Protein AF-A0A1H3Z9E3-F1 (afdb_monomer)

Sequence (62 aa):
MVDLLAVRRARQQGIAVLGVYCGKPKDLAAEQKIYGSQFIYTRDKRRFADVVSVYLKRVIAD

Radius of gyration: 12.12 Å; Cα contacts (8 Å, |Δi|>4): 50; chains: 1; bounding box: 23×28×30 Å

Mean predicted aligned error: 3.57 Å

Solvent-accessible surface area (backbone atoms only — not comparable to full-atom values): 3829 Å² total; per-residue (Å²): 133,90,55,46,65,61,50,50,52,41,46,76,72,72,44,88,70,76,39,79,45,66,74,63,72,89,52,43,66,62,52,41,66,40,42,46,89,42,51,46,80,42,89,54,76,81,50,51,63,59,54,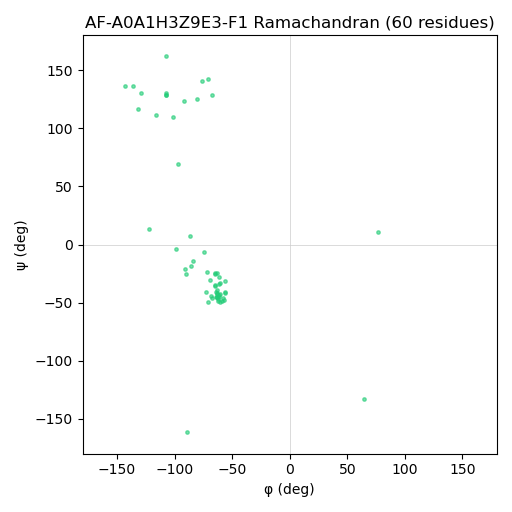52,51,54,50,48,53,53,68,72,73,106

Structure (mmCIF, N/CA/C/O backbone):
data_AF-A0A1H3Z9E3-F1
#
_entry.id   AF-A0A1H3Z9E3-F1
#
loop_
_atom_site.group_PDB
_atom_site.id
_atom_site.type_symbol
_atom_site.label_atom_id
_atom_site.label_alt_id
_atom_site.label_comp_id
_atom_site.label_asym_id
_atom_site.label_entity_id
_atom_site.label_seq_id
_atom_site.pdbx_PDB_ins_code
_atom_site.Cartn_x
_atom_site.Cartn_y
_atom_site.Cartn_z
_atom_site.occupancy
_atom_site.B_iso_or_equiv
_atom_site.auth_seq_id
_atom_site.auth_comp_id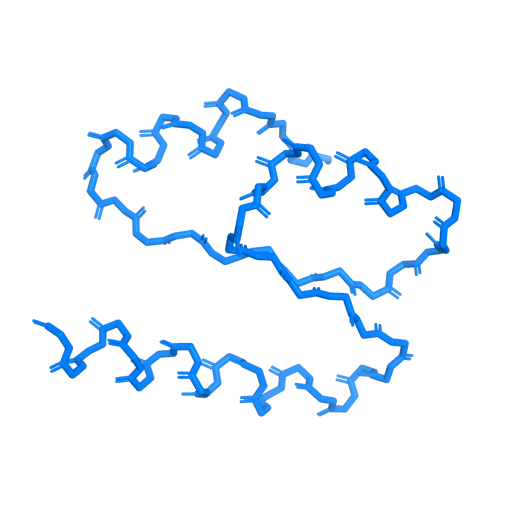
_atom_site.auth_asym_id
_atom_site.auth_atom_id
_atom_site.pdbx_PDB_model_num
ATOM 1 N N . M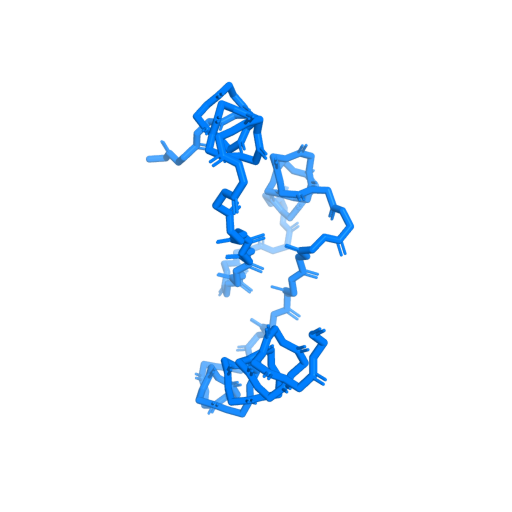ET A 1 1 ? -6.513 3.871 -13.964 1.00 58.59 1 MET A N 1
ATOM 2 C CA . MET A 1 1 ? -5.405 4.469 -13.193 1.00 58.59 1 MET A CA 1
ATOM 3 C C . MET A 1 1 ? -6.025 5.072 -11.948 1.00 58.59 1 MET A C 1
ATOM 5 O O . MET A 1 1 ? -6.978 5.823 -12.100 1.00 58.59 1 MET A O 1
ATOM 9 N N . VAL A 1 2 ? -5.594 4.664 -10.753 1.00 77.75 2 VAL A N 1
ATOM 10 C CA . VAL A 1 2 ? -6.056 5.284 -9.498 1.00 77.75 2 VAL A CA 1
ATOM 11 C C . VAL A 1 2 ? -5.330 6.619 -9.348 1.00 77.75 2 VAL A C 1
ATOM 13 O O . VAL A 1 2 ? -4.156 6.704 -9.692 1.00 77.75 2 VAL A O 1
ATOM 16 N N . ASP A 1 3 ? -6.008 7.661 -8.873 1.00 89.25 3 ASP A N 1
ATOM 17 C CA . ASP A 1 3 ? -5.389 8.966 -8.641 1.00 89.25 3 ASP A CA 1
ATOM 18 C C . ASP A 1 3 ? -5.207 9.270 -7.144 1.00 89.25 3 ASP A C 1
ATOM 20 O O . ASP A 1 3 ? -5.816 8.664 -6.257 1.00 89.25 3 ASP A O 1
ATOM 24 N N . LEU A 1 4 ? -4.331 10.238 -6.864 1.00 91.75 4 LEU A N 1
ATOM 25 C CA . LEU A 1 4 ? -3.993 10.676 -5.511 1.00 91.75 4 LEU A CA 1
ATOM 26 C C . LEU A 1 4 ? -5.210 11.216 -4.739 1.00 91.75 4 LEU A C 1
ATOM 28 O O . LEU A 1 4 ? -5.269 11.078 -3.517 1.00 91.75 4 LEU A O 1
ATOM 32 N N . LEU A 1 5 ? -6.163 11.859 -5.420 1.00 94.38 5 LEU A N 1
ATOM 33 C CA . LEU A 1 5 ? -7.309 12.489 -4.770 1.00 94.38 5 LEU A CA 1
ATOM 34 C C . LEU A 1 5 ? -8.296 11.434 -4.267 1.00 94.38 5 LEU A C 1
ATOM 36 O O . LEU A 1 5 ? -8.785 11.554 -3.144 1.00 94.38 5 LEU A O 1
ATOM 40 N N . ALA A 1 6 ? -8.532 10.381 -5.049 1.00 93.81 6 ALA A N 1
ATOM 41 C CA . ALA A 1 6 ? -9.357 9.245 -4.662 1.00 93.81 6 ALA A CA 1
ATOM 42 C C . ALA A 1 6 ? -8.808 8.557 -3.402 1.00 93.81 6 ALA A C 1
ATOM 44 O O . ALA A 1 6 ? -9.541 8.371 -2.429 1.00 93.81 6 ALA A O 1
ATOM 45 N N . VAL A 1 7 ? -7.501 8.263 -3.371 1.00 94.75 7 VAL A N 1
ATOM 46 C CA . VAL A 1 7 ? -6.850 7.639 -2.204 1.00 94.75 7 VAL A CA 1
ATOM 47 C C . VAL A 1 7 ? -6.916 8.543 -0.973 1.00 94.75 7 VAL A C 1
ATOM 49 O O . VAL A 1 7 ? -7.206 8.074 0.128 1.00 94.75 7 VAL A O 1
ATOM 52 N N . ARG A 1 8 ? -6.688 9.851 -1.141 1.00 94.12 8 ARG A N 1
ATOM 53 C CA . ARG A 1 8 ? -6.784 10.818 -0.038 1.00 94.12 8 ARG A CA 1
ATOM 54 C C . ARG A 1 8 ? -8.195 10.902 0.537 1.00 94.12 8 ARG A C 1
ATOM 56 O O . ARG A 1 8 ? -8.335 10.870 1.755 1.00 94.12 8 ARG A O 1
ATOM 63 N N . ARG A 1 9 ? -9.220 10.974 -0.316 1.00 95.62 9 ARG A N 1
ATOM 64 C CA . ARG A 1 9 ? -10.625 11.030 0.116 1.00 95.62 9 ARG A CA 1
ATOM 65 C C . ARG A 1 9 ? -11.030 9.779 0.889 1.00 95.62 9 ARG A C 1
ATOM 67 O O . ARG A 1 9 ? -11.606 9.910 1.961 1.00 95.62 9 ARG A O 1
ATOM 74 N N . ALA A 1 10 ? -10.666 8.593 0.400 1.00 94.88 10 ALA A N 1
ATOM 75 C CA . ALA A 1 10 ? -10.946 7.341 1.101 1.00 94.88 10 ALA A CA 1
ATOM 76 C C . ALA A 1 10 ? -10.329 7.337 2.512 1.00 94.88 10 ALA A C 1
ATOM 78 O O . ALA A 1 10 ? -11.015 7.065 3.495 1.00 94.88 10 ALA A O 1
ATOM 79 N N . ARG A 1 11 ? -9.062 7.749 2.641 1.00 93.38 11 ARG A N 1
ATOM 80 C CA . ARG A 1 11 ? -8.401 7.853 3.953 1.00 93.38 11 ARG A CA 1
ATOM 81 C C . ARG A 1 11 ? -9.059 8.874 4.877 1.00 93.38 11 ARG A C 1
ATOM 83 O O . ARG A 1 11 ? -9.194 8.609 6.064 1.00 93.38 11 ARG A O 1
ATOM 90 N N . GLN A 1 12 ? -9.491 10.019 4.346 1.00 95.44 12 GLN A N 1
ATOM 91 C CA . GLN A 1 12 ? -10.231 11.026 5.118 1.00 95.44 12 GLN A CA 1
ATOM 92 C C . GLN A 1 12 ? -11.582 10.507 5.634 1.00 95.44 12 GLN A C 1
ATOM 94 O O . GLN A 1 12 ? -12.072 11.006 6.640 1.00 95.44 12 GLN A O 1
ATOM 99 N N . GLN A 1 13 ? -12.161 9.498 4.982 1.00 96.94 13 GLN A N 1
ATOM 100 C CA . GLN A 1 13 ? -13.382 8.812 5.416 1.00 96.94 13 GLN A CA 1
ATOM 101 C C . GLN A 1 13 ? -13.112 7.656 6.397 1.00 96.94 13 GLN A C 1
ATOM 103 O O . GLN A 1 13 ? -14.025 6.902 6.713 1.00 96.94 13 GLN A O 1
ATOM 108 N N . GLY A 1 14 ? -11.869 7.483 6.861 1.00 93.50 14 GLY A N 1
ATOM 109 C CA . GLY A 1 14 ? -11.485 6.377 7.741 1.00 93.50 14 GLY A CA 1
ATOM 110 C C . GLY A 1 14 ? -11.319 5.034 7.022 1.00 93.50 14 GLY A C 1
ATOM 111 O O . GLY A 1 14 ? -11.173 4.006 7.675 1.00 93.50 14 GLY A O 1
ATOM 112 N N . ILE A 1 15 ? -11.320 5.016 5.685 1.00 93.19 15 ILE A N 1
ATOM 113 C CA . ILE A 1 15 ? -11.143 3.786 4.909 1.00 93.19 15 ILE A CA 1
ATOM 114 C C . ILE A 1 15 ? -9.650 3.450 4.839 1.00 93.19 15 ILE A C 1
ATOM 116 O O . ILE A 1 15 ? -8.827 4.256 4.389 1.00 93.19 15 ILE A O 1
ATOM 120 N N . ALA A 1 16 ? -9.302 2.232 5.247 1.00 92.50 16 ALA A N 1
ATOM 121 C CA . ALA A 1 16 ? -7.961 1.684 5.103 1.00 92.50 16 ALA A CA 1
ATOM 122 C C . ALA A 1 16 ? -7.630 1.449 3.615 1.00 92.50 16 ALA A C 1
ATOM 124 O O . ALA A 1 16 ? -8.401 0.824 2.886 1.00 92.50 16 ALA A O 1
ATOM 125 N N . VAL A 1 17 ? -6.482 1.955 3.146 1.00 93.56 17 VAL A N 1
ATOM 126 C CA . VAL A 1 17 ? -6.064 1.852 1.735 1.00 93.56 17 VAL A CA 1
ATOM 127 C C . VAL A 1 17 ? -4.622 1.366 1.632 1.00 93.56 17 VAL A C 1
ATOM 129 O O . VAL A 1 17 ? -3.696 2.100 1.996 1.00 93.56 17 VAL A O 1
ATOM 132 N N . LEU A 1 18 ? -4.448 0.185 1.032 1.00 94.12 18 LEU A N 1
ATOM 133 C CA . LEU A 1 18 ? -3.165 -0.402 0.649 1.00 94.12 18 LEU A CA 1
ATOM 134 C C . LEU A 1 18 ? -2.983 -0.358 -0.873 1.00 94.12 18 LEU A C 1
ATOM 136 O O . LEU A 1 18 ? -3.825 -0.856 -1.618 1.00 94.12 18 LEU A O 1
ATOM 140 N N . GLY A 1 19 ? -1.850 0.170 -1.333 1.00 93.56 19 GLY A N 1
ATOM 141 C CA . GLY A 1 19 ? -1.412 -0.005 -2.718 1.00 93.56 19 GLY A CA 1
ATOM 142 C C . GLY A 1 19 ? -0.508 -1.225 -2.866 1.00 93.56 19 GLY A C 1
ATOM 143 O O . GLY A 1 19 ? 0.527 -1.288 -2.207 1.00 93.56 19 GLY A O 1
ATOM 144 N N . VAL A 1 20 ? -0.857 -2.168 -3.745 1.00 93.44 20 VAL A N 1
ATOM 145 C CA . VAL A 1 20 ? 0.032 -3.275 -4.139 1.00 93.44 20 VAL A CA 1
ATOM 146 C C . VAL A 1 20 ? 0.344 -3.147 -5.621 1.00 93.44 20 VAL A C 1
ATOM 148 O O . VAL A 1 20 ? -0.531 -3.320 -6.468 1.00 93.44 20 VAL A O 1
ATOM 151 N N . TYR A 1 21 ? 1.595 -2.837 -5.938 1.00 92.12 21 TYR A N 1
ATOM 152 C CA . TYR A 1 21 ? 2.047 -2.638 -7.305 1.00 92.12 21 TYR A CA 1
ATOM 153 C C . TYR A 1 21 ? 2.917 -3.804 -7.771 1.00 92.12 21 TYR A C 1
ATOM 155 O O . TYR A 1 21 ? 3.880 -4.183 -7.105 1.00 92.12 21 TYR A O 1
ATOM 163 N N . CYS A 1 22 ? 2.588 -4.343 -8.947 1.00 91.12 22 CYS A N 1
ATOM 164 C CA . CYS A 1 22 ? 3.329 -5.429 -9.598 1.00 91.12 22 CYS A CA 1
ATOM 165 C C . CYS A 1 22 ? 3.835 -5.060 -11.002 1.00 91.12 22 CYS A C 1
ATOM 167 O O . CYS A 1 22 ? 4.169 -5.941 -11.796 1.00 91.12 22 CYS A O 1
ATOM 169 N N . GLY A 1 23 ? 3.805 -3.771 -11.348 1.00 88.00 23 GLY A N 1
ATOM 170 C CA . GLY A 1 23 ? 4.126 -3.290 -12.689 1.00 88.00 23 GLY A CA 1
ATOM 171 C C . GLY A 1 23 ? 5.608 -2.973 -12.898 1.00 88.00 23 GLY A C 1
ATOM 172 O O . GLY A 1 23 ? 6.490 -3.430 -12.172 1.00 88.00 23 GLY A O 1
ATOM 173 N N . LYS A 1 24 ? 5.895 -2.186 -13.940 1.00 90.50 24 LYS A N 1
ATOM 174 C CA . LYS A 1 24 ? 7.262 -1.825 -14.335 1.00 90.50 24 LYS A CA 1
ATOM 175 C C . LYS A 1 24 ? 7.899 -0.857 -13.321 1.00 90.50 24 LYS A C 1
ATOM 177 O O . LYS A 1 24 ? 7.225 0.078 -12.885 1.00 90.50 24 LYS A O 1
ATOM 182 N N . PRO A 1 25 ? 9.209 -0.986 -13.027 1.00 88.94 25 PRO A N 1
ATOM 183 C CA . PRO A 1 25 ? 9.913 -0.089 -12.105 1.00 88.94 25 PRO A CA 1
ATOM 184 C C . PRO A 1 25 ? 9.835 1.395 -12.482 1.00 88.94 25 PRO A C 1
ATOM 1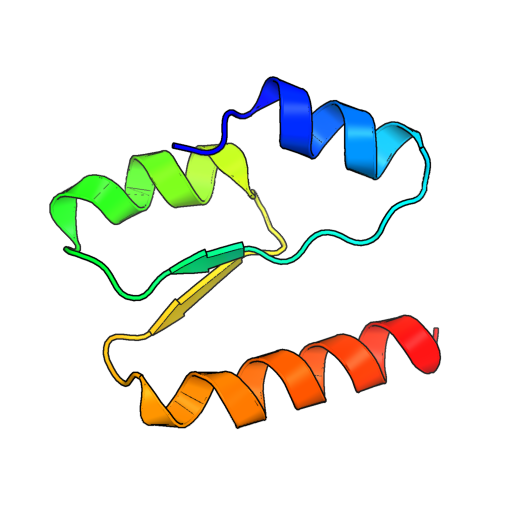86 O O . PRO A 1 25 ? 9.823 2.248 -11.605 1.00 88.94 25 PRO A O 1
ATOM 189 N N . LYS A 1 26 ? 9.761 1.711 -13.780 1.00 91.88 26 LYS A N 1
ATOM 190 C CA . LYS A 1 26 ? 9.721 3.094 -14.278 1.00 91.88 26 LYS A CA 1
ATOM 191 C C . LYS A 1 26 ? 8.503 3.892 -13.790 1.00 91.88 26 LYS A C 1
ATOM 193 O O . LYS A 1 26 ? 8.599 5.103 -13.652 1.00 91.88 26 LYS A O 1
ATOM 198 N N . ASP A 1 27 ? 7.394 3.211 -13.498 1.00 90.56 27 ASP A N 1
ATOM 199 C CA . ASP A 1 27 ? 6.151 3.846 -13.043 1.00 90.56 27 ASP A CA 1
ATOM 200 C C . ASP A 1 27 ? 6.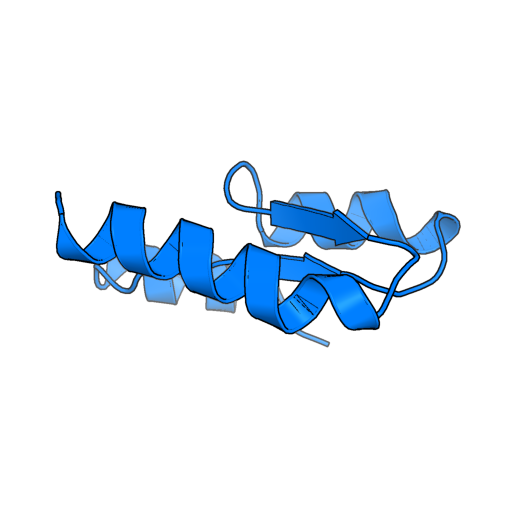011 3.777 -11.504 1.00 90.56 27 ASP A C 1
ATOM 202 O O . ASP A 1 27 ? 5.106 4.369 -10.922 1.00 90.56 27 ASP A O 1
ATOM 206 N N . LEU A 1 28 ? 6.951 3.109 -10.816 1.00 91.44 28 LEU A N 1
ATOM 207 C CA . LEU A 1 28 ? 6.935 2.885 -9.365 1.00 91.44 28 LEU A CA 1
ATOM 208 C C . LEU A 1 28 ? 6.843 4.187 -8.565 1.00 91.44 28 LEU A C 1
ATOM 210 O O . LEU A 1 28 ? 6.105 4.259 -7.587 1.00 91.44 28 LEU A O 1
ATOM 214 N N . ALA A 1 29 ? 7.584 5.215 -8.982 1.00 91.62 29 ALA A N 1
ATOM 215 C CA . ALA A 1 29 ? 7.602 6.502 -8.294 1.00 91.62 29 ALA A CA 1
ATOM 216 C C . ALA A 1 29 ? 6.239 7.212 -8.358 1.00 91.62 29 ALA A C 1
ATOM 218 O O . ALA A 1 29 ? 5.827 7.853 -7.390 1.00 91.62 29 ALA A O 1
ATOM 219 N N . ALA A 1 30 ? 5.518 7.076 -9.476 1.00 91.88 30 ALA A N 1
ATOM 220 C CA . ALA A 1 30 ? 4.182 7.644 -9.627 1.00 91.88 30 ALA A CA 1
ATOM 221 C C . ALA A 1 30 ? 3.174 6.924 -8.718 1.00 91.88 30 ALA A C 1
ATOM 223 O O . ALA A 1 30 ? 2.417 7.574 -7.998 1.00 91.88 30 ALA A O 1
ATOM 224 N N . GLU A 1 31 ? 3.231 5.593 -8.679 1.00 92.19 31 GLU A N 1
ATOM 225 C CA . GLU A 1 31 ? 2.379 4.767 -7.815 1.00 92.19 31 GLU A CA 1
ATOM 226 C C . GLU A 1 31 ? 2.659 5.024 -6.328 1.00 92.19 31 GLU A C 1
ATOM 228 O O . GLU A 1 31 ? 1.743 5.264 -5.538 1.00 92.19 31 GLU A O 1
ATOM 233 N N . GLN A 1 32 ? 3.933 5.092 -5.936 1.00 92.38 32 GLN A N 1
ATOM 234 C CA . GLN A 1 32 ? 4.317 5.406 -4.562 1.00 92.38 32 GLN A CA 1
ATOM 235 C C . GLN A 1 32 ? 3.833 6.800 -4.139 1.00 92.38 32 GLN A C 1
ATOM 237 O O . GLN A 1 32 ? 3.432 6.989 -2.991 1.00 92.38 32 GLN A O 1
ATOM 242 N N . LYS A 1 33 ? 3.797 7.773 -5.058 1.00 93.38 33 LYS A N 1
ATOM 243 C CA . LYS A 1 33 ? 3.241 9.106 -4.786 1.00 93.38 33 LYS A CA 1
ATOM 244 C C . LYS A 1 33 ? 1.739 9.061 -4.490 1.00 93.38 33 LYS A C 1
ATOM 246 O O . LYS A 1 33 ? 1.278 9.843 -3.662 1.00 93.38 33 LYS A O 1
ATOM 251 N N . ILE A 1 34 ? 0.989 8.170 -5.140 1.00 93.56 34 ILE A N 1
ATOM 252 C CA . ILE A 1 34 ? -0.462 8.013 -4.951 1.00 93.56 34 ILE A CA 1
ATOM 253 C C . ILE A 1 34 ? -0.774 7.382 -3.588 1.00 93.56 34 ILE A C 1
ATOM 255 O O . ILE A 1 34 ? -1.594 7.907 -2.833 1.00 93.56 34 ILE A O 1
ATOM 259 N N . TYR A 1 35 ? -0.102 6.281 -3.249 1.00 93.00 35 TYR A N 1
ATOM 260 C CA . TYR A 1 35 ? -0.408 5.498 -2.047 1.00 93.00 35 TYR A CA 1
ATOM 261 C C . TYR A 1 35 ? 0.383 5.933 -0.799 1.00 93.00 35 TYR A C 1
ATOM 263 O O . TYR A 1 35 ? -0.053 5.696 0.333 1.00 93.00 35 TYR A O 1
ATOM 271 N N . GLY A 1 36 ? 1.513 6.619 -0.959 1.00 90.25 36 GLY A N 1
ATOM 272 C CA . GLY A 1 36 ? 2.349 7.080 0.150 1.00 90.25 36 GLY A CA 1
ATOM 273 C C . GLY A 1 36 ? 2.952 5.922 0.951 1.00 90.25 36 GLY A C 1
ATOM 274 O O . GLY A 1 36 ? 3.497 4.981 0.382 1.00 90.25 36 GLY A O 1
ATOM 275 N N . SER A 1 37 ? 2.865 5.991 2.282 1.00 86.25 37 SER A N 1
ATOM 276 C CA . SER A 1 37 ? 3.500 5.028 3.197 1.00 86.25 37 SER A CA 1
ATOM 277 C C . SER A 1 37 ? 2.853 3.639 3.220 1.00 86.25 37 SER A C 1
ATOM 279 O O . SER A 1 37 ? 3.522 2.668 3.561 1.00 86.25 37 SER A O 1
ATOM 281 N N . GLN A 1 38 ? 1.572 3.516 2.855 1.00 89.19 38 GLN A N 1
ATOM 282 C CA . GLN A 1 38 ? 0.877 2.223 2.784 1.00 89.19 38 GLN A CA 1
ATOM 283 C C . GLN A 1 38 ? 0.882 1.698 1.351 1.00 89.19 38 GLN A C 1
ATOM 285 O O . GLN A 1 38 ? -0.135 1.678 0.653 1.00 89.19 38 GLN A O 1
ATOM 290 N N . PHE A 1 39 ? 2.080 1.324 0.914 1.00 93.69 39 PHE A N 1
ATOM 291 C CA . PHE A 1 39 ? 2.370 0.893 -0.441 1.00 93.69 39 PHE A CA 1
ATOM 292 C C . PHE A 1 39 ? 3.401 -0.232 -0.439 1.00 93.69 39 PHE A C 1
ATOM 294 O O . PHE A 1 39 ? 4.411 -0.159 0.261 1.00 93.69 39 PHE A O 1
ATOM 301 N N . ILE A 1 40 ? 3.160 -1.258 -1.248 1.00 93.62 40 ILE A N 1
ATOM 302 C CA . ILE A 1 40 ? 4.054 -2.396 -1.426 1.00 93.62 40 ILE A CA 1
ATOM 303 C C . ILE A 1 40 ? 4.281 -2.611 -2.916 1.00 93.62 40 ILE A C 1
ATOM 305 O O . ILE A 1 40 ? 3.341 -2.720 -3.700 1.00 93.62 40 ILE A O 1
ATOM 309 N N . TYR A 1 41 ? 5.549 -2.728 -3.294 1.00 92.62 41 TYR A N 1
ATOM 310 C CA . TYR A 1 41 ? 5.958 -3.134 -4.629 1.00 92.62 41 TYR A CA 1
ATOM 311 C C . TYR A 1 41 ? 6.517 -4.552 -4.598 1.00 92.62 41 TYR A C 1
ATOM 313 O O . TYR A 1 41 ? 7.417 -4.858 -3.815 1.00 92.62 41 TYR A O 1
ATOM 321 N N . THR A 1 42 ? 6.010 -5.419 -5.470 1.00 91.31 42 THR A N 1
ATOM 322 C CA . THR A 1 42 ? 6.530 -6.776 -5.648 1.00 91.31 42 THR A CA 1
ATOM 323 C C . THR A 1 42 ? 6.628 -7.120 -7.126 1.00 91.31 42 THR A C 1
ATOM 325 O O . THR A 1 42 ? 5.716 -6.868 -7.900 1.00 91.31 42 THR A O 1
ATOM 328 N N . ARG A 1 43 ? 7.732 -7.747 -7.539 1.00 89.19 43 ARG A N 1
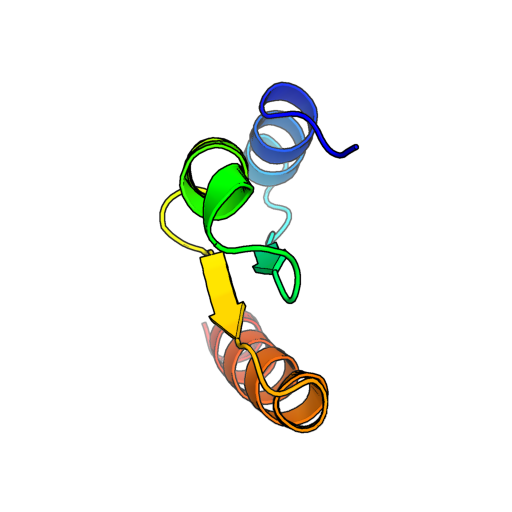ATOM 329 C CA . ARG A 1 43 ? 7.849 -8.339 -8.886 1.00 89.19 43 ARG A CA 1
ATOM 330 C C . ARG A 1 43 ? 7.250 -9.743 -8.956 1.00 89.19 43 ARG A C 1
ATOM 332 O O . ARG A 1 43 ? 7.039 -10.268 -10.044 1.00 89.19 43 ARG A O 1
ATOM 339 N N . ASP A 1 44 ? 6.981 -10.342 -7.799 1.00 89.94 44 ASP A N 1
ATOM 340 C CA . ASP A 1 44 ? 6.405 -11.672 -7.684 1.00 89.94 44 ASP A CA 1
ATOM 341 C C . ASP A 1 44 ? 4.914 -11.569 -7.361 1.00 89.94 44 ASP A C 1
ATOM 343 O O . ASP A 1 44 ? 4.529 -11.187 -6.253 1.00 89.94 44 ASP A O 1
ATOM 347 N N . LYS A 1 45 ? 4.075 -11.932 -8.335 1.00 86.69 45 LYS A N 1
ATOM 348 C CA . LYS A 1 45 ? 2.613 -11.916 -8.196 1.00 86.69 45 LYS A CA 1
ATOM 349 C C . LYS A 1 45 ? 2.116 -12.921 -7.155 1.00 86.69 45 LYS A C 1
ATOM 351 O O . LYS A 1 45 ? 1.059 -12.703 -6.572 1.00 86.69 45 LYS A O 1
ATOM 356 N N . ARG A 1 46 ? 2.880 -13.985 -6.877 1.00 90.38 46 ARG A N 1
ATOM 357 C CA . ARG A 1 46 ? 2.524 -15.008 -5.878 1.00 90.38 46 ARG A CA 1
ATOM 358 C C . ARG A 1 46 ? 2.490 -14.434 -4.463 1.00 90.38 46 ARG A C 1
ATOM 360 O O . ARG A 1 46 ? 1.733 -14.914 -3.633 1.00 90.38 46 ARG A O 1
ATOM 367 N N . ARG A 1 47 ? 3.234 -13.349 -4.219 1.00 89.38 47 ARG A N 1
ATOM 368 C CA . ARG A 1 47 ? 3.272 -12.650 -2.926 1.00 89.38 47 ARG A CA 1
ATOM 369 C C . ARG A 1 47 ? 2.036 -11.811 -2.627 1.00 89.38 47 ARG A C 1
ATOM 371 O O . ARG A 1 47 ? 1.932 -11.278 -1.528 1.00 89.38 47 ARG A O 1
ATOM 378 N N . PHE A 1 48 ? 1.110 -11.663 -3.575 1.00 89.50 48 PHE A N 1
ATOM 379 C CA . PHE A 1 48 ? -0.087 -10.852 -3.366 1.00 89.50 48 PHE A CA 1
ATOM 380 C C . PHE A 1 48 ? -0.900 -11.333 -2.155 1.00 89.50 48 PHE A C 1
ATOM 382 O O . PHE A 1 48 ? -1.240 -10.526 -1.293 1.00 89.50 48 PHE A O 1
ATOM 389 N N . ALA A 1 49 ? -1.148 -12.644 -2.057 1.00 91.44 49 ALA A N 1
ATOM 390 C CA . ALA A 1 49 ? -1.916 -13.227 -0.958 1.00 91.44 49 ALA A CA 1
ATOM 391 C C . ALA 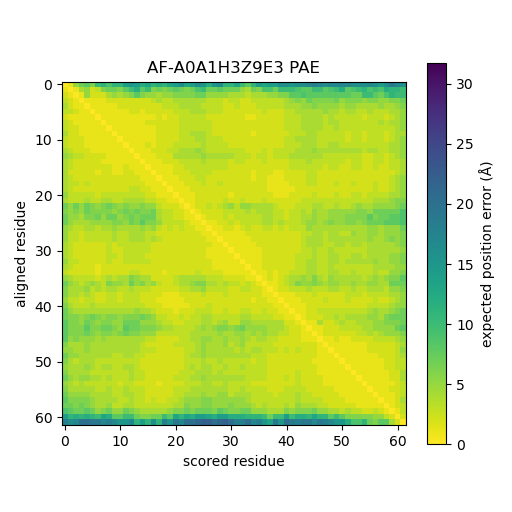A 1 49 ? -1.242 -12.989 0.404 1.00 91.44 49 ALA A C 1
ATOM 393 O O . ALA A 1 49 ? -1.910 -12.577 1.353 1.00 91.44 49 ALA A O 1
ATOM 394 N N . ASP A 1 50 ? 0.078 -13.169 0.484 1.00 92.81 50 ASP A N 1
ATOM 395 C CA . ASP A 1 50 ? 0.853 -12.936 1.709 1.00 92.81 50 ASP A CA 1
ATOM 396 C C . ASP A 1 50 ? 0.770 -11.472 2.149 1.00 92.81 50 ASP A C 1
ATOM 398 O O . ASP A 1 50 ? 0.490 -11.172 3.310 1.00 92.81 50 ASP A O 1
ATOM 402 N N . VAL A 1 51 ? 0.970 -10.552 1.201 1.00 92.69 51 VAL A N 1
ATOM 403 C CA . VAL A 1 51 ? 0.940 -9.106 1.438 1.00 92.69 51 VAL A CA 1
ATOM 404 C C . VAL A 1 51 ? -0.420 -8.662 1.969 1.00 92.69 51 VAL A C 1
ATOM 406 O O . VAL A 1 51 ? -0.488 -7.971 2.987 1.00 92.69 51 VAL A O 1
ATOM 409 N N . VAL A 1 52 ? -1.500 -9.081 1.307 1.00 91.62 52 VAL A N 1
ATOM 410 C CA . VAL A 1 52 ? -2.863 -8.743 1.730 1.00 91.62 52 VAL A CA 1
ATOM 411 C C . VAL A 1 52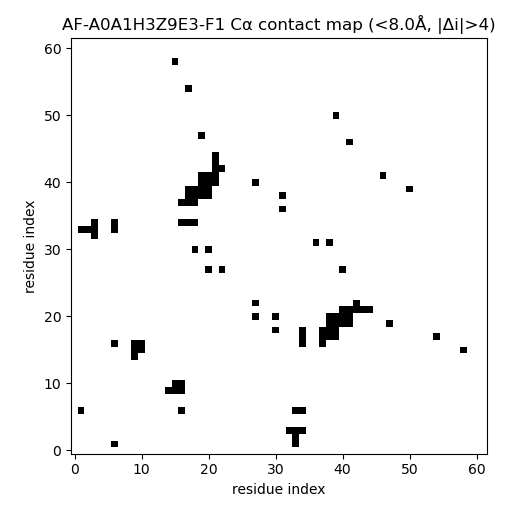 ? -3.161 -9.349 3.101 1.00 91.62 52 VAL A C 1
ATOM 413 O O . VAL A 1 52 ? -3.712 -8.667 3.959 1.00 91.62 52 VAL A O 1
ATOM 416 N N . SER A 1 53 ? -2.732 -10.586 3.352 1.00 93.88 53 SER A N 1
ATOM 417 C CA . SER A 1 53 ? -2.950 -11.255 4.639 1.00 93.88 53 SER A CA 1
ATOM 418 C C . SER A 1 53 ? -2.257 -10.535 5.798 1.00 93.88 53 SER A C 1
ATOM 420 O O . SER A 1 53 ? -2.863 -10.333 6.848 1.00 93.88 53 SER A O 1
ATOM 422 N N . VAL A 1 54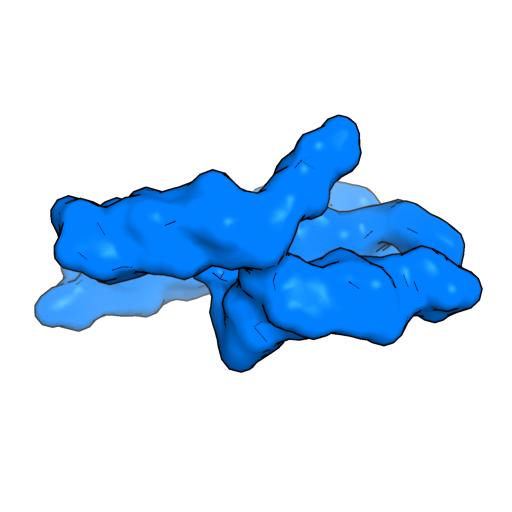 ? -0.998 -10.121 5.621 1.00 92.50 54 VAL A N 1
ATOM 423 C CA . VAL A 1 54 ? -0.255 -9.348 6.633 1.00 92.50 54 VAL A CA 1
ATOM 424 C C . VAL A 1 54 ? -0.918 -7.996 6.880 1.00 92.50 54 VAL A C 1
ATOM 426 O O . VAL A 1 54 ? -1.061 -7.581 8.030 1.00 92.50 54 VAL A O 1
ATOM 429 N N . TYR A 1 55 ? -1.353 -7.322 5.816 1.00 93.06 55 TYR A N 1
ATOM 430 C CA . TYR A 1 55 ? -2.033 -6.039 5.935 1.00 93.06 55 TYR A CA 1
ATOM 431 C C . TYR A 1 55 ? -3.345 -6.144 6.715 1.00 93.06 55 TYR A C 1
ATOM 433 O O . TYR A 1 55 ? -3.555 -5.387 7.657 1.00 93.06 55 TYR A O 1
ATOM 441 N N . LEU A 1 56 ? -4.197 -7.110 6.364 1.00 92.44 56 LEU A N 1
ATOM 442 C CA . LEU A 1 56 ? -5.477 -7.327 7.037 1.00 92.44 56 LEU A CA 1
ATOM 443 C C . LEU A 1 56 ? -5.286 -7.652 8.517 1.00 92.44 56 LEU A C 1
ATOM 445 O O . LEU A 1 56 ? -5.981 -7.084 9.349 1.00 92.44 56 LEU A O 1
ATOM 449 N N . LYS A 1 57 ? -4.309 -8.502 8.858 1.00 94.00 57 LYS A N 1
ATOM 450 C CA . LYS A 1 57 ? -3.976 -8.785 10.262 1.00 94.00 57 LYS A CA 1
ATOM 451 C C . LYS A 1 57 ? -3.640 -7.516 11.035 1.00 94.00 57 LYS A C 1
ATOM 453 O O . LYS A 1 57 ? -4.078 -7.387 12.164 1.00 94.00 57 LYS A O 1
ATOM 458 N N . ARG A 1 58 ? -2.898 -6.586 10.432 1.00 90.81 58 ARG A N 1
ATOM 459 C CA . ARG A 1 58 ? -2.571 -5.303 11.062 1.00 90.81 58 ARG A CA 1
ATOM 460 C C . ARG A 1 58 ? -3.805 -4.416 11.231 1.00 90.81 58 ARG A C 1
ATOM 462 O O . ARG A 1 58 ? -3.995 -3.868 12.298 1.00 90.81 58 ARG A O 1
ATOM 469 N N . VAL A 1 59 ? -4.637 -4.301 10.196 1.00 89.50 59 VAL A N 1
ATOM 470 C CA . VAL A 1 59 ? -5.829 -3.431 10.215 1.00 89.50 59 VAL A CA 1
ATOM 471 C C . VAL A 1 59 ? -6.926 -3.945 11.151 1.00 89.50 59 VAL A C 1
ATOM 473 O O . VAL A 1 59 ? -7.690 -3.143 11.662 1.00 89.50 59 VAL A O 1
ATOM 476 N N . ILE A 1 60 ? -7.040 -5.263 11.337 1.00 89.12 60 ILE A N 1
ATOM 477 C CA . ILE A 1 60 ? -8.077 -5.880 12.182 1.00 89.12 60 ILE A CA 1
ATOM 478 C C . ILE A 1 60 ? -7.605 -6.043 13.637 1.00 89.12 60 ILE A C 1
ATOM 480 O O . ILE A 1 60 ? -8.436 -6.152 14.533 1.00 89.12 60 ILE A O 1
ATOM 484 N N . ALA A 1 61 ? -6.291 -6.132 13.872 1.00 83.75 61 ALA A N 1
ATOM 485 C CA . ALA A 1 61 ? -5.737 -6.262 15.220 1.00 83.75 61 ALA A CA 1
ATOM 486 C C . ALA A 1 61 ? -5.524 -4.918 15.939 1.00 83.75 61 ALA A C 1
ATOM 488 O O . ALA A 1 61 ? -5.369 -4.938 17.160 1.00 83.75 61 ALA A O 1
ATOM 489 N N . ASP A 1 62 ? -5.491 -3.805 15.199 1.00 58.69 62 ASP A N 1
ATOM 490 C CA . ASP A 1 62 ? -5.516 -2.430 15.725 1.00 58.69 62 ASP A CA 1
ATOM 491 C C . ASP A 1 62 ? -6.966 -1.976 15.991 1.00 58.69 62 ASP A C 1
ATOM 493 O O . ASP A 1 62 ? -7.184 -1.266 17.000 1.00 58.69 62 ASP A O 1
#

pLDDT: mean 90.57, std 6.53, range [58.59, 96.94]

Nearest PDB structures (foldseek):
  1id1-assembly1_B  TM=5.584E-01  e=1.059E+00  Escherichia coli
  4hgr-assembly1_D  TM=6.079E-01  e=5.444E+00  Bacteroides thetaiotaomicron VPI-5482
  7po2-assembly1_7  TM=4.880E-01  e=4.437E+00  Homo sapiens
  1qrr-assembly1_A-2  TM=2.664E-01  e=4.144E+00  Arabidopsis thaliana

Foldseek 3Di:
DDALVNLVVCVVVVHDDAAEAQDDPVCVVVSCNNNPPRYHYDVDPVCPVVSVVVVVCVVVVD

Organism: NCBI:txid81409

Secondary structure (DSSP, 8-state):
---HHHHHHHHHTT----EEE-S-GGGHHHHHHHHTTSEEE-S-GGGHHHHHHHHHHHHHH-